Protein AF-A0A5J9SFD2-F1 (afdb_monomer_lite)

Secondary structure (DSSP, 8-state):
----------PPP--EEE---S-GGGHHHHHHHHHHTSSEEEEE-HHHHTTS-S--SSEEEE-PPPP-TTS-TT--SS-S-GGGHHHHHHHHT--

pLDDT: mean 79.79, std 11.42, range [41.06, 92.12]

Radius of gyration: 19.0 Å; chains: 1; bounding box: 60×23×55 Å

Organism: NCBI:txid38414

Sequence (95 aa):
MDAAGIGFPSSRPLRIVIFPWLAFGHMHPYLELAERLASRGLRSTPHNIARLPAALRVDMVALPLPCVDGLPDSAESNSVPSEKMHLLFKASTSY

Foldseek 3Di:
DDDPDPDDPDDDPDEDEDEWAQALVGVVVVLVVQQVPVHYAYEFAPVSVVPDDPPGPHHYDHDLFDDDPPDDSPPRHPPDPPVCVVVSVVRSPPD

Structure (mmCIF, N/CA/C/O backbone):
data_AF-A0A5J9SFD2-F1
#
_entry.id   AF-A0A5J9SFD2-F1
#
loop_
_atom_site.group_PDB
_atom_site.id
_atom_site.type_symbol
_atom_site.label_atom_id
_atom_site.label_alt_id
_atom_site.label_comp_id
_atom_site.label_asym_id
_atom_site.label_entity_id
_atom_site.label_seq_id
_atom_site.pdbx_PDB_ins_code
_atom_site.Cartn_x
_atom_site.Cartn_y
_atom_site.Cartn_z
_atom_site.occupancy
_atom_site.B_iso_or_equiv
_atom_site.auth_seq_id
_atom_site.auth_comp_id
_atom_site.auth_asym_id
_atom_site.auth_atom_id
_atom_site.pdbx_PDB_model_num
ATOM 1 N N . MET A 1 1 ? -46.353 9.975 33.596 1.00 45.97 1 MET A N 1
ATOM 2 C CA . MET A 1 1 ? -45.264 9.097 33.127 1.00 45.97 1 MET A CA 1
ATOM 3 C C . MET A 1 1 ? -45.358 9.104 31.622 1.00 45.97 1 MET A C 1
ATOM 5 O O . MET A 1 1 ? -46.452 8.827 31.175 1.00 45.97 1 MET A O 1
ATOM 9 N N . ASP A 1 2 ? -44.314 9.574 30.932 1.00 41.06 2 ASP A N 1
ATOM 10 C CA . ASP A 1 2 ? -43.953 9.297 29.526 1.00 41.06 2 ASP A CA 1
ATOM 11 C C . ASP A 1 2 ? -42.840 10.285 29.144 1.00 41.06 2 ASP A C 1
ATOM 13 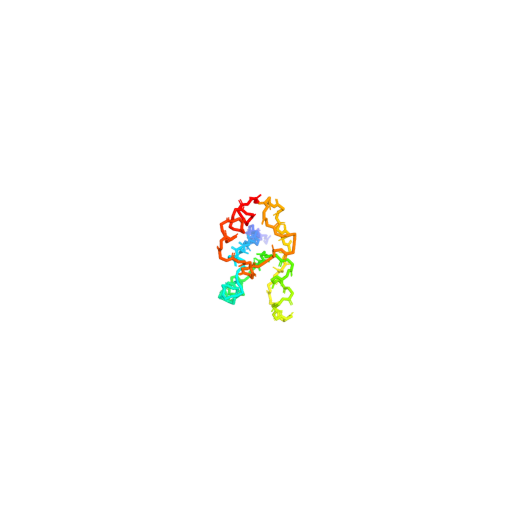O O . ASP A 1 2 ? -43.079 11.410 28.709 1.00 41.06 2 ASP A O 1
ATOM 17 N N . ALA A 1 3 ? -41.592 9.898 29.419 1.00 43.44 3 ALA A N 1
ATOM 18 C CA . ALA A 1 3 ? -40.419 10.647 28.990 1.00 43.44 3 ALA A CA 1
ATOM 19 C C . ALA A 1 3 ? -40.077 10.206 27.562 1.00 43.44 3 ALA A C 1
ATOM 21 O O . ALA A 1 3 ? -39.548 9.116 27.350 1.00 43.44 3 ALA A O 1
ATOM 22 N N . ALA A 1 4 ? -40.418 11.045 26.584 1.00 49.84 4 ALA A N 1
ATOM 23 C CA . ALA A 1 4 ? -40.040 10.854 25.192 1.00 49.84 4 ALA A CA 1
ATOM 24 C C . ALA A 1 4 ? -38.507 10.861 25.071 1.00 49.84 4 ALA A C 1
ATOM 26 O O . ALA A 1 4 ? -37.856 11.898 25.206 1.00 49.84 4 ALA A O 1
ATOM 27 N N . GLY A 1 5 ? -37.928 9.681 24.853 1.00 50.81 5 GLY A N 1
ATOM 28 C CA . GLY A 1 5 ? -36.510 9.513 24.574 1.00 50.81 5 GLY A CA 1
ATOM 29 C C . GLY A 1 5 ? -36.160 10.163 23.240 1.00 50.81 5 GLY A C 1
ATOM 30 O O . GLY A 1 5 ? -36.523 9.659 22.179 1.00 50.81 5 GLY A O 1
ATOM 31 N N . ILE A 1 6 ? -35.442 11.282 23.295 1.00 55.00 6 ILE A N 1
ATOM 32 C CA . ILE A 1 6 ? -34.820 11.898 22.125 1.00 55.00 6 ILE A CA 1
ATOM 33 C C . ILE A 1 6 ? -33.662 10.981 21.718 1.00 55.00 6 ILE A C 1
ATOM 35 O O . ILE A 1 6 ? -32.557 11.069 22.249 1.00 55.00 6 ILE A O 1
ATOM 39 N N . GLY A 1 7 ? -33.936 10.034 20.822 1.00 52.56 7 GLY A N 1
ATOM 40 C CA . GLY A 1 7 ? -32.903 9.216 20.202 1.00 52.56 7 GLY A CA 1
ATOM 41 C C . GLY A 1 7 ? -32.039 10.101 19.313 1.00 52.56 7 GLY A C 1
ATOM 42 O O . GLY A 1 7 ? -32.478 10.519 18.243 1.00 52.56 7 GLY A O 1
ATOM 43 N N . PHE A 1 8 ? -30.817 10.409 19.748 1.00 58.66 8 PHE A N 1
ATOM 44 C CA . PHE A 1 8 ? -29.829 11.018 18.863 1.00 58.66 8 PHE A CA 1
ATOM 45 C C . PHE A 1 8 ? -29.609 10.085 17.666 1.00 58.66 8 PHE A C 1
ATOM 47 O O . PHE A 1 8 ? -29.497 8.870 17.867 1.00 58.66 8 PHE A O 1
ATOM 54 N N . PRO A 1 9 ? -29.549 10.604 16.425 1.00 63.00 9 PRO A N 1
ATOM 55 C CA . PRO A 1 9 ? -29.218 9.768 15.286 1.00 63.00 9 PRO A CA 1
ATOM 56 C C . PRO A 1 9 ? -27.874 9.098 15.567 1.00 63.00 9 PRO A C 1
ATOM 58 O O . PRO A 1 9 ? -26.892 9.770 15.888 1.00 63.00 9 PRO A O 1
ATOM 61 N N . SER A 1 10 ? -27.849 7.767 15.478 1.00 68.00 10 SER A N 1
ATOM 62 C CA . SER A 1 10 ? -26.616 6.986 15.496 1.00 68.00 10 SER A CA 1
ATOM 63 C C . SER A 1 10 ? -25.628 7.642 14.530 1.00 68.00 10 SER A C 1
ATOM 65 O O . SER A 1 10 ? -25.891 7.750 13.329 1.00 68.00 10 SER A O 1
ATOM 67 N N . SER A 1 11 ? -24.525 8.158 15.079 1.00 71.88 11 SER A N 1
ATOM 68 C CA . SER A 1 11 ? -23.439 8.722 14.285 1.00 71.88 11 SER A CA 1
ATOM 69 C C . SER A 1 11 ? -22.986 7.654 13.294 1.00 71.88 11 SER A C 1
ATOM 71 O O . SER A 1 11 ? -22.594 6.558 13.703 1.00 71.88 11 SER A O 1
ATOM 73 N N . ARG A 1 12 ? -23.097 7.935 11.988 1.00 72.75 12 ARG A N 1
ATOM 74 C CA . ARG A 1 12 ? -22.633 6.992 10.965 1.00 72.75 12 ARG A CA 1
ATOM 75 C C . ARG A 1 12 ? -21.134 6.763 11.183 1.00 72.75 12 ARG A C 1
ATOM 77 O O . ARG A 1 12 ? -20.403 7.748 11.302 1.00 72.75 12 ARG A O 1
ATOM 84 N N . PRO A 1 13 ? -20.659 5.508 11.215 1.00 72.69 13 PRO A N 1
ATOM 85 C CA . PRO A 1 13 ? -19.241 5.233 11.384 1.00 72.69 13 PRO A CA 1
ATOM 86 C C . PRO A 1 13 ? -18.458 5.890 10.243 1.00 72.69 13 PRO A C 1
ATOM 88 O O . PRO A 1 13 ? -18.722 5.648 9.062 1.00 72.69 13 PRO A O 1
ATOM 91 N N . LEU A 1 14 ? -17.518 6.762 10.603 1.00 77.44 14 LEU A N 1
ATOM 92 C CA . LEU A 1 14 ? -16.669 7.470 9.657 1.00 77.44 14 LEU A CA 1
ATOM 93 C C . LEU A 1 14 ? -15.658 6.467 9.087 1.00 77.44 14 LEU A C 1
ATOM 95 O O . LEU A 1 14 ? -14.705 6.103 9.762 1.00 77.44 14 LEU A O 1
ATOM 99 N N . ARG A 1 15 ? -15.853 6.020 7.842 1.00 81.38 15 ARG A N 1
ATOM 100 C CA . ARG A 1 15 ? -14.908 5.135 7.147 1.00 81.38 15 ARG A CA 1
ATOM 101 C C . ARG A 1 15 ? -13.926 5.962 6.336 1.00 81.38 15 ARG A C 1
ATOM 103 O O . ARG A 1 15 ? -14.340 6.771 5.510 1.00 81.38 15 ARG A O 1
ATOM 110 N N . ILE A 1 16 ? -12.634 5.726 6.517 1.00 80.62 16 ILE A N 1
ATOM 111 C CA . ILE A 1 16 ? -11.615 6.369 5.690 1.00 80.62 16 ILE A CA 1
ATOM 112 C C . ILE A 1 16 ? -10.626 5.321 5.220 1.00 80.62 16 ILE A C 1
ATOM 114 O O . ILE A 1 16 ? -10.378 4.310 5.873 1.00 80.62 16 ILE A O 1
ATOM 118 N N . VAL A 1 17 ? -10.103 5.575 4.036 1.00 84.94 17 VAL A N 1
ATOM 119 C CA . VAL A 1 17 ? -9.206 4.686 3.328 1.00 84.94 17 VAL A CA 1
ATOM 120 C C . VAL A 1 17 ? -7.910 5.433 3.098 1.00 84.94 17 VAL A C 1
ATOM 122 O O . VAL A 1 17 ? -7.921 6.608 2.733 1.00 84.94 17 VAL A O 1
ATOM 125 N N . ILE A 1 18 ? -6.803 4.748 3.341 1.00 86.31 18 ILE A N 1
ATOM 126 C CA . ILE A 1 18 ? -5.463 5.279 3.140 1.00 86.31 18 ILE A CA 1
ATOM 127 C C . ILE A 1 18 ? -4.833 4.543 1.956 1.00 86.31 18 ILE A C 1
ATOM 129 O O . ILE A 1 18 ? -4.883 3.314 1.894 1.00 86.31 18 ILE A O 1
ATOM 133 N N . PHE A 1 19 ? -4.252 5.299 1.025 1.00 86.06 19 PHE A N 1
ATOM 134 C CA . PHE A 1 19 ? -3.553 4.782 -0.150 1.00 86.06 19 PHE A CA 1
ATOM 135 C C . PHE A 1 19 ? -2.114 5.324 -0.155 1.00 86.06 19 PHE A C 1
ATOM 137 O O . PHE A 1 19 ? -1.889 6.458 -0.583 1.00 86.06 19 PHE A O 1
ATOM 144 N N . PRO A 1 20 ? -1.148 4.586 0.421 1.00 83.25 20 PRO A N 1
ATOM 145 C CA . PRO A 1 20 ? 0.248 4.993 0.435 1.00 83.25 20 PRO A CA 1
ATOM 146 C C . PRO A 1 20 ? 0.902 4.770 -0.933 1.00 83.25 20 PRO A C 1
ATOM 148 O O . PRO A 1 20 ? 0.458 3.952 -1.738 1.00 83.25 20 PRO A O 1
ATOM 151 N N . TRP A 1 21 ? 2.018 5.461 -1.163 1.00 83.19 21 TRP A N 1
ATOM 152 C CA . TRP A 1 21 ? 2.894 5.167 -2.295 1.00 83.19 21 TRP A CA 1
ATOM 153 C C . TRP A 1 21 ? 3.380 3.707 -2.251 1.00 83.19 21 TRP A C 1
ATOM 155 O O . TRP A 1 21 ? 3.629 3.166 -1.173 1.00 83.19 21 TRP A O 1
ATOM 165 N N . LEU A 1 22 ? 3.556 3.082 -3.422 1.00 79.56 22 LEU A N 1
ATOM 166 C CA . LEU A 1 22 ? 3.823 1.643 -3.614 1.00 79.56 22 LEU A CA 1
ATOM 167 C C . LEU A 1 22 ? 5.249 1.199 -3.229 1.00 79.56 22 LEU A C 1
ATOM 169 O O . LEU A 1 22 ? 5.835 0.309 -3.846 1.00 79.56 22 LEU A O 1
ATOM 173 N N . ALA A 1 23 ? 5.826 1.821 -2.210 1.00 78.50 23 ALA A N 1
ATOM 174 C CA . ALA A 1 23 ? 7.148 1.533 -1.689 1.00 78.50 23 ALA A CA 1
ATOM 175 C C . ALA A 1 23 ? 7.042 1.061 -0.239 1.00 78.50 23 ALA A C 1
ATOM 177 O O . ALA A 1 23 ? 6.453 1.731 0.609 1.00 78.50 23 ALA A O 1
ATOM 178 N N . PHE A 1 24 ? 7.677 -0.073 0.064 1.00 70.00 24 PHE A N 1
ATOM 179 C CA . PHE A 1 24 ? 7.586 -0.711 1.381 1.00 70.00 24 PHE A CA 1
ATOM 180 C C . PHE A 1 24 ? 8.006 0.212 2.535 1.00 70.00 24 PHE A C 1
ATOM 182 O O . PHE A 1 24 ? 7.358 0.222 3.580 1.00 70.00 24 PHE A O 1
ATOM 189 N N . GLY A 1 25 ? 9.025 1.054 2.321 1.00 74.50 25 GLY A N 1
ATOM 190 C CA . GLY A 1 25 ? 9.479 2.037 3.314 1.00 74.50 25 GLY A CA 1
ATOM 191 C C . GLY A 1 25 ? 8.408 3.056 3.719 1.00 74.50 25 GLY A C 1
ATOM 192 O O . GLY A 1 25 ? 8.430 3.552 4.841 1.00 74.50 25 GLY A O 1
ATOM 193 N N . HIS A 1 26 ? 7.426 3.316 2.854 1.00 72.62 26 HIS A N 1
ATOM 194 C CA . HIS A 1 26 ? 6.296 4.183 3.162 1.00 72.62 26 HIS A CA 1
ATOM 195 C C . HIS A 1 26 ? 5.096 3.419 3.722 1.00 72.62 26 HIS A C 1
ATOM 197 O O . HIS A 1 26 ? 4.135 4.063 4.085 1.00 72.62 26 HIS A O 1
ATOM 203 N N . MET A 1 27 ? 5.082 2.090 3.843 1.00 73.38 27 MET A N 1
ATOM 204 C CA . MET A 1 27 ? 3.879 1.404 4.344 1.00 73.38 27 MET A CA 1
ATOM 205 C C . MET A 1 27 ? 3.774 1.397 5.870 1.00 73.38 27 MET A C 1
ATOM 207 O O . MET A 1 27 ? 2.678 1.543 6.405 1.00 73.38 27 MET A O 1
ATOM 211 N N . HIS A 1 28 ? 4.899 1.287 6.578 1.00 78.88 28 HIS A N 1
ATOM 212 C CA . HIS A 1 28 ? 4.909 1.211 8.043 1.00 78.88 28 HIS A CA 1
ATOM 213 C C . HIS A 1 28 ? 4.286 2.447 8.727 1.00 78.88 28 HIS A C 1
ATOM 215 O O . HIS A 1 28 ? 3.405 2.272 9.568 1.00 78.88 28 HIS A O 1
ATOM 221 N N . PRO A 1 29 ? 4.623 3.692 8.326 1.00 81.88 29 PRO A N 1
ATOM 222 C CA . PRO A 1 29 ? 4.014 4.882 8.927 1.00 81.88 29 PRO A CA 1
ATOM 223 C C . PRO A 1 29 ? 2.504 4.986 8.667 1.00 81.88 29 PRO A C 1
ATOM 225 O O . PRO A 1 29 ? 1.751 5.482 9.502 1.00 81.88 29 PRO A O 1
ATOM 228 N N . TYR A 1 30 ? 2.038 4.513 7.508 1.00 83.94 30 TYR A N 1
ATOM 229 C CA . TYR A 1 30 ? 0.620 4.576 7.151 1.00 83.94 30 TYR A CA 1
ATOM 230 C C . TYR A 1 30 ? -0.190 3.466 7.819 1.00 83.94 30 TYR A C 1
ATOM 232 O O . TYR A 1 30 ? -1.379 3.662 8.059 1.00 83.94 30 TYR A O 1
ATOM 240 N N . LEU A 1 31 ? 0.439 2.339 8.163 1.00 80.56 31 LEU A N 1
ATOM 241 C CA . LEU A 1 31 ? -0.153 1.331 9.039 1.00 80.56 31 LEU A CA 1
ATOM 242 C C . LEU A 1 31 ? -0.371 1.879 10.445 1.00 80.56 31 LEU A C 1
ATOM 244 O O . LEU A 1 31 ? -1.491 1.819 10.942 1.00 80.56 31 LEU A O 1
ATOM 248 N N . GLU A 1 32 ? 0.652 2.494 11.041 1.00 84.38 32 GLU A N 1
ATOM 249 C CA . GLU A 1 32 ? 0.533 3.131 12.358 1.00 84.38 32 GLU A CA 1
ATOM 250 C C . GLU A 1 32 ? -0.552 4.223 12.353 1.00 84.38 32 GLU A C 1
ATOM 252 O O . GLU A 1 32 ? -1.370 4.320 13.271 1.00 84.38 32 GLU A O 1
ATOM 257 N N . LEU A 1 33 ? -0.613 5.019 11.281 1.00 83.75 33 LEU A N 1
ATOM 258 C CA . LEU A 1 33 ? -1.670 6.006 11.081 1.00 83.75 33 LEU A CA 1
ATOM 259 C C . LEU A 1 33 ? -3.058 5.355 10.958 1.00 83.75 33 LEU A C 1
ATOM 261 O O . LEU A 1 33 ? -4.011 5.838 11.570 1.00 83.75 33 LEU A O 1
ATOM 265 N N . ALA A 1 34 ? -3.191 4.279 10.178 1.00 83.69 34 ALA A N 1
ATOM 266 C CA . ALA A 1 34 ? -4.454 3.571 9.984 1.00 83.69 34 ALA A CA 1
ATOM 267 C C . ALA A 1 34 ? -4.977 2.968 11.296 1.00 83.69 34 ALA A C 1
ATOM 269 O O . ALA A 1 34 ? -6.158 3.128 11.607 1.00 83.69 34 ALA A O 1
ATOM 270 N N . GLU A 1 35 ? 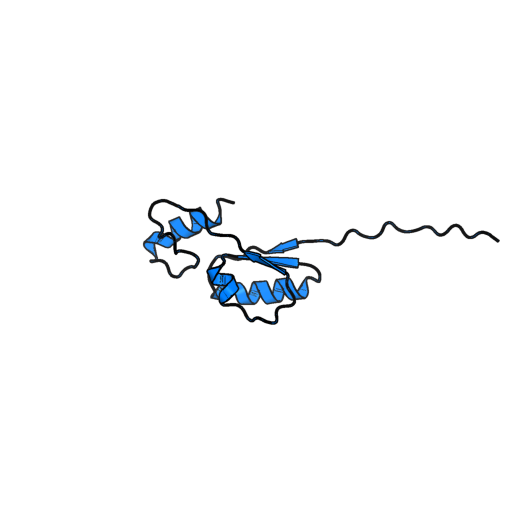-4.098 2.353 12.092 1.00 82.00 35 GLU A N 1
ATOM 271 C CA . GLU A 1 35 ? -4.430 1.772 13.398 1.00 82.00 35 GLU A CA 1
ATOM 272 C C . GLU A 1 35 ? -4.936 2.822 14.390 1.00 82.00 35 GLU A C 1
ATOM 274 O O . GLU A 1 35 ? -5.920 2.597 15.098 1.00 82.00 35 GLU A O 1
ATOM 279 N N . ARG A 1 36 ? -4.309 4.003 14.416 1.00 82.69 36 ARG A N 1
ATOM 280 C CA . ARG A 1 36 ? -4.703 5.097 15.318 1.00 82.69 36 ARG A CA 1
ATOM 281 C C . ARG A 1 36 ? -6.062 5.699 14.988 1.00 82.69 36 ARG A C 1
ATOM 283 O O . ARG A 1 36 ? -6.680 6.325 15.844 1.00 82.69 36 ARG A O 1
ATOM 290 N N . LEU A 1 37 ? -6.540 5.532 13.761 1.00 74.50 37 LEU A N 1
ATOM 291 C CA . LEU A 1 37 ? -7.722 6.229 13.271 1.00 74.50 37 LEU A CA 1
ATOM 292 C C . LEU A 1 37 ? -9.054 5.478 13.472 1.00 74.50 37 LEU A C 1
ATOM 294 O O . LEU A 1 37 ? -10.060 5.843 12.863 1.00 74.50 37 LEU A O 1
ATOM 298 N N . ALA A 1 38 ? -9.096 4.491 14.369 1.00 63.44 38 ALA A N 1
ATOM 299 C CA . ALA A 1 38 ? -10.292 3.868 14.958 1.00 63.44 38 ALA A CA 1
ATOM 300 C C . ALA A 1 38 ? -11.312 3.182 14.013 1.00 63.44 38 ALA A C 1
ATOM 302 O O . ALA A 1 38 ? -12.208 2.509 14.513 1.00 63.44 38 ALA A O 1
ATOM 303 N N . SER A 1 39 ? -11.235 3.333 12.683 1.00 59.97 39 SER A N 1
ATOM 304 C CA . SER A 1 39 ? -12.187 2.728 11.720 1.00 59.97 39 SER A CA 1
ATOM 305 C C . SER A 1 39 ? -11.758 2.889 10.248 1.00 59.97 39 SER A C 1
ATOM 307 O O . SER A 1 39 ? -12.457 3.499 9.431 1.00 59.97 39 SER A O 1
ATOM 309 N N . ARG A 1 40 ? -10.565 2.400 9.880 1.00 67.62 40 ARG A N 1
ATOM 310 C CA . ARG A 1 40 ? -9.996 2.648 8.543 1.00 67.62 40 ARG A CA 1
ATOM 311 C C . ARG A 1 40 ? -9.313 1.432 7.943 1.00 67.62 40 ARG A C 1
ATOM 313 O O . ARG A 1 40 ? -8.744 0.621 8.662 1.00 67.62 40 ARG A O 1
ATOM 320 N 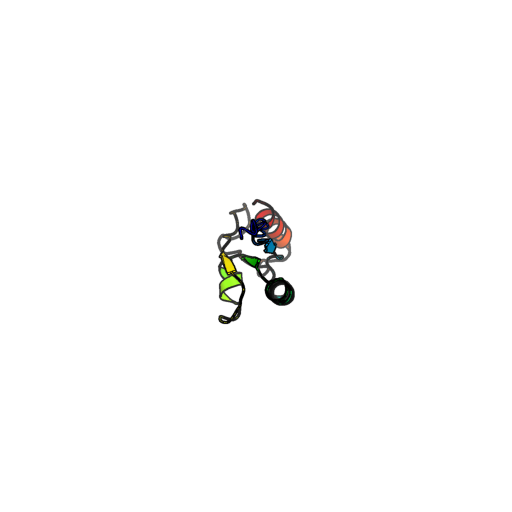N . GLY A 1 41 ? -9.372 1.352 6.616 1.00 78.94 41 GLY A N 1
ATOM 321 C CA . GLY A 1 41 ? -8.685 0.338 5.827 1.00 78.94 41 GLY A CA 1
ATOM 322 C C . GLY A 1 41 ? -7.499 0.905 5.048 1.00 78.94 41 GLY A C 1
ATOM 323 O O . GLY A 1 41 ? -7.471 2.093 4.714 1.00 78.94 41 GLY A O 1
ATOM 324 N N . LEU A 1 42 ? -6.532 0.048 4.734 1.00 85.00 42 LEU A N 1
ATOM 325 C CA . LEU A 1 42 ? -5.392 0.340 3.871 1.00 85.00 42 LEU A CA 1
ATOM 326 C C . LEU A 1 42 ? -5.609 -0.303 2.500 1.00 85.00 42 LEU A C 1
ATOM 328 O O . LEU A 1 42 ? -5.956 -1.482 2.397 1.00 85.00 42 LEU A O 1
ATOM 332 N N . ARG A 1 43 ? -5.373 0.467 1.439 1.00 87.19 43 ARG A N 1
ATOM 333 C CA . ARG A 1 43 ? -5.368 -0.028 0.061 1.00 87.19 43 ARG A CA 1
ATOM 334 C C . ARG A 1 43 ? -3.952 -0.030 -0.491 1.00 87.19 43 ARG A C 1
ATOM 336 O O . ARG A 1 43 ? -3.278 0.988 -0.419 1.00 87.19 43 ARG A O 1
ATOM 343 N N . SER A 1 44 ? -3.510 -1.155 -1.040 1.00 87.94 44 SER A N 1
ATOM 344 C CA . SER A 1 44 ? -2.203 -1.288 -1.698 1.00 87.94 44 SER A CA 1
ATOM 345 C C . SER A 1 44 ? -2.228 -2.454 -2.689 1.00 87.94 44 SER A C 1
ATOM 347 O O . SER A 1 44 ? -3.223 -3.176 -2.773 1.00 87.94 44 SER A O 1
ATOM 349 N N . THR A 1 45 ? -1.151 -2.647 -3.442 1.00 88.44 45 THR A N 1
ATOM 350 C CA . THR A 1 45 ? -1.012 -3.784 -4.362 1.00 88.44 45 THR A CA 1
ATOM 351 C C . THR A 1 45 ? -0.969 -5.122 -3.610 1.00 88.44 45 THR A C 1
ATOM 353 O O . THR A 1 45 ? -0.494 -5.164 -2.467 1.00 88.44 45 THR A O 1
ATOM 356 N N . PRO A 1 46 ? -1.445 -6.225 -4.224 1.00 87.38 46 PRO A N 1
ATOM 357 C CA . PRO A 1 46 ? -1.363 -7.567 -3.641 1.00 87.38 46 PRO A CA 1
ATOM 358 C C . PRO A 1 46 ? 0.032 -7.914 -3.101 1.00 87.38 46 PRO A C 1
ATOM 360 O O . PRO A 1 46 ? 0.161 -8.365 -1.961 1.00 87.38 46 PRO A O 1
ATOM 363 N N . HIS A 1 47 ? 1.083 -7.626 -3.872 1.00 87.50 47 HIS A N 1
ATOM 364 C CA . HIS A 1 47 ? 2.471 -7.872 -3.489 1.00 87.50 47 HIS A CA 1
ATOM 365 C C . HIS A 1 47 ? 2.884 -7.102 -2.230 1.00 87.50 47 HIS A C 1
ATOM 367 O O . HIS A 1 47 ? 3.585 -7.631 -1.368 1.00 87.50 47 HIS A O 1
ATOM 373 N N . ASN A 1 48 ? 2.451 -5.850 -2.103 1.00 86.12 48 ASN A N 1
ATOM 374 C CA . ASN A 1 48 ? 2.760 -5.031 -0.941 1.00 86.12 48 ASN A CA 1
ATOM 375 C C . ASN A 1 48 ? 2.021 -5.522 0.308 1.00 86.12 48 ASN A C 1
ATOM 377 O O . ASN A 1 48 ? 2.640 -5.618 1.364 1.00 86.12 48 ASN A O 1
ATOM 381 N N . ILE A 1 49 ? 0.743 -5.890 0.178 1.00 86.94 49 ILE A N 1
ATOM 382 C CA . ILE A 1 49 ? -0.066 -6.450 1.273 1.00 86.94 49 ILE A CA 1
ATOM 383 C C . ILE A 1 49 ? 0.543 -7.751 1.801 1.00 86.94 49 ILE A C 1
ATOM 385 O O . ILE A 1 49 ? 0.675 -7.914 3.011 1.00 86.94 49 ILE A O 1
ATOM 389 N N . ALA A 1 50 ? 0.982 -8.643 0.909 1.00 87.38 50 ALA A N 1
ATOM 390 C CA . ALA A 1 50 ? 1.575 -9.929 1.280 1.00 87.38 50 ALA A CA 1
ATOM 391 C C . ALA A 1 50 ? 2.863 -9.805 2.118 1.00 87.38 50 ALA A C 1
ATOM 393 O O . ALA A 1 50 ? 3.269 -10.763 2.773 1.00 87.38 50 ALA A O 1
ATOM 394 N N . ARG A 1 51 ? 3.518 -8.638 2.104 1.00 85.25 51 ARG A N 1
ATOM 395 C CA . ARG A 1 51 ? 4.750 -8.367 2.860 1.00 85.25 51 ARG A CA 1
ATOM 396 C C . ARG A 1 51 ? 4.501 -7.724 4.226 1.00 85.25 51 ARG A C 1
ATOM 398 O O . ARG A 1 51 ? 5.464 -7.458 4.946 1.00 85.25 51 ARG A O 1
ATOM 405 N N . LEU A 1 52 ? 3.250 -7.424 4.571 1.00 82.44 52 LEU A N 1
ATOM 406 C CA . LEU A 1 52 ? 2.891 -6.799 5.841 1.00 82.44 52 LEU A CA 1
ATOM 407 C C . LEU A 1 52 ? 2.689 -7.854 6.946 1.00 82.44 52 LEU A C 1
ATOM 409 O O . LEU A 1 52 ? 2.426 -9.020 6.647 1.00 82.44 52 LEU A O 1
ATOM 413 N N . PRO A 1 53 ? 2.819 -7.477 8.232 1.00 81.94 53 PRO A N 1
ATOM 414 C CA . PRO A 1 53 ? 2.547 -8.390 9.339 1.00 81.94 53 PRO A CA 1
ATOM 415 C C . PRO A 1 53 ? 1.102 -8.907 9.302 1.00 81.94 53 PRO A C 1
ATOM 417 O O . PRO A 1 53 ? 0.181 -8.158 8.995 1.00 81.94 53 PRO A O 1
ATOM 420 N N . ALA A 1 54 ? 0.879 -10.168 9.678 1.00 70.88 54 ALA A N 1
ATOM 421 C CA . ALA A 1 54 ? -0.456 -10.777 9.642 1.00 70.88 54 ALA A CA 1
ATOM 422 C C . ALA A 1 54 ? -1.427 -10.242 10.718 1.00 70.88 54 ALA A C 1
ATOM 424 O O . ALA A 1 54 ? -2.639 -10.384 10.584 1.00 70.88 54 ALA A O 1
ATOM 425 N N . ALA A 1 55 ? -0.914 -9.640 11.796 1.00 74.25 55 ALA A N 1
ATOM 426 C CA . ALA A 1 55 ? -1.695 -9.238 12.969 1.00 74.25 55 ALA A CA 1
ATOM 427 C C . ALA A 1 55 ? -2.048 -7.738 12.971 1.00 74.25 55 ALA A C 1
ATOM 429 O O . ALA A 1 55 ? -1.803 -7.041 13.954 1.00 74.25 55 ALA A O 1
ATOM 430 N N . LEU A 1 56 ? -2.599 -7.231 11.866 1.00 78.06 56 LEU A N 1
ATOM 431 C CA . LEU A 1 56 ? -2.983 -5.822 11.737 1.00 78.06 56 LEU A CA 1
ATOM 432 C C . LEU A 1 56 ? -4.455 -5.622 12.090 1.00 78.06 56 LEU A C 1
ATOM 434 O O . LEU A 1 56 ? -5.320 -6.395 11.684 1.00 78.06 56 LEU A O 1
ATOM 438 N N . ARG A 1 57 ? -4.759 -4.550 12.825 1.00 80.38 57 ARG A N 1
ATOM 439 C CA . ARG A 1 57 ? -6.137 -4.187 13.220 1.00 80.38 57 ARG A CA 1
ATOM 440 C C . ARG A 1 57 ? -6.807 -3.280 12.178 1.00 80.38 57 ARG A C 1
ATOM 442 O O . ARG A 1 57 ? -7.609 -2.419 12.528 1.00 80.38 57 ARG A O 1
ATOM 449 N N . VAL A 1 58 ? -6.422 -3.440 10.914 1.00 83.06 58 VAL A N 1
ATOM 450 C CA . VAL A 1 58 ? -6.748 -2.556 9.788 1.00 83.06 58 VAL A CA 1
ATOM 451 C C . VAL A 1 58 ? -7.292 -3.405 8.646 1.00 83.06 58 VAL A C 1
ATOM 453 O O . VAL A 1 58 ? -6.684 -4.411 8.282 1.00 83.06 58 VAL A O 1
ATOM 456 N N . ASP A 1 59 ? -8.401 -2.978 8.044 1.00 86.38 59 ASP A N 1
ATOM 457 C CA . ASP A 1 59 ? -8.965 -3.660 6.877 1.00 86.38 59 ASP A CA 1
ATOM 458 C C . ASP A 1 59 ? -8.038 -3.491 5.670 1.00 86.38 59 ASP A C 1
ATOM 460 O O . ASP A 1 59 ? -7.782 -2.371 5.229 1.00 86.38 59 ASP A O 1
ATOM 464 N N . MET A 1 60 ? -7.553 -4.587 5.094 1.00 85.50 60 MET A N 1
ATOM 465 C CA . MET A 1 60 ? -6.726 -4.529 3.889 1.00 85.50 60 MET A CA 1
ATOM 466 C C . MET A 1 60 ? -7.540 -4.810 2.640 1.00 85.50 60 MET A C 1
ATOM 468 O O . MET A 1 60 ? -8.286 -5.784 2.570 1.00 85.50 60 MET A O 1
ATOM 472 N N . VAL A 1 61 ? -7.365 -3.963 1.631 1.00 87.88 61 VAL A N 1
ATOM 473 C CA . VAL A 1 61 ? -8.006 -4.126 0.328 1.00 87.88 61 VAL A CA 1
ATOM 474 C C . VAL A 1 61 ? -6.932 -4.113 -0.750 1.00 87.88 61 VAL A C 1
ATOM 476 O O . VAL A 1 61 ? -6.235 -3.115 -0.938 1.00 87.88 61 VAL A O 1
ATOM 479 N N . ALA A 1 62 ? -6.816 -5.231 -1.462 1.00 89.31 62 ALA A N 1
ATOM 480 C CA . ALA A 1 62 ? -5.915 -5.355 -2.595 1.00 89.31 62 ALA A CA 1
ATOM 481 C C . ALA A 1 62 ? -6.402 -4.510 -3.779 1.00 89.31 62 ALA A C 1
ATOM 483 O O . ALA A 1 62 ? -7.569 -4.574 -4.166 1.00 89.31 62 ALA A O 1
ATOM 484 N N . LEU A 1 63 ? -5.487 -3.732 -4.351 1.00 88.88 63 LEU A N 1
ATOM 485 C CA . LEU A 1 63 ? -5.670 -2.940 -5.563 1.00 88.88 63 LEU A CA 1
ATOM 486 C C . LEU A 1 63 ? -4.617 -3.362 -6.601 1.00 88.88 63 LEU A C 1
ATOM 488 O O . LEU A 1 63 ? -3.473 -2.907 -6.516 1.00 88.88 63 LEU A O 1
ATOM 492 N N . PRO A 1 64 ? -4.963 -4.258 -7.543 1.00 88.50 64 PRO A N 1
ATOM 493 C CA . PRO A 1 64 ? -4.047 -4.706 -8.591 1.00 88.50 64 PRO A CA 1
ATOM 494 C C . PRO A 1 64 ? -3.648 -3.552 -9.507 1.00 88.50 64 PRO A C 1
ATOM 496 O O . PRO A 1 64 ? -4.522 -2.923 -10.100 1.00 88.50 64 PRO A O 1
ATOM 499 N N . LEU A 1 65 ? -2.344 -3.290 -9.629 1.00 88.88 65 LEU A N 1
ATOM 500 C CA . LEU A 1 65 ? -1.840 -2.162 -10.408 1.00 88.88 65 LEU A CA 1
ATOM 501 C C . LEU A 1 65 ? -2.350 -2.224 -11.865 1.00 88.88 65 LEU A C 1
ATOM 503 O O . LEU A 1 65 ? -2.242 -3.281 -12.489 1.00 88.88 65 LEU A O 1
ATOM 507 N N . PRO A 1 66 ? -2.874 -1.121 -12.433 1.00 88.12 66 PRO A N 1
ATOM 508 C CA . PRO A 1 66 ? -3.281 -1.088 -13.831 1.00 88.12 66 PRO A CA 1
ATOM 509 C C . PRO A 1 66 ? -2.092 -1.355 -14.758 1.00 88.12 66 PRO A C 1
ATOM 511 O O . PRO A 1 66 ? -0.988 -0.859 -14.521 1.00 88.12 66 PRO A O 1
ATOM 514 N N . CYS A 1 67 ? -2.327 -2.105 -15.834 1.00 87.94 67 CYS A N 1
ATOM 515 C CA . CYS A 1 67 ? -1.312 -2.348 -16.855 1.00 87.94 67 CYS A CA 1
ATOM 516 C C . CYS A 1 67 ? -0.971 -1.033 -17.580 1.00 87.94 67 CYS A C 1
ATOM 518 O O . CYS A 1 67 ? -1.863 -0.275 -17.971 1.00 87.94 67 CYS A O 1
ATOM 520 N N . VAL A 1 68 ? 0.323 -0.756 -17.748 1.00 88.94 68 VAL A N 1
ATOM 521 C CA . VAL A 1 68 ? 0.841 0.418 -18.460 1.00 88.94 68 VAL A CA 1
ATOM 522 C C . VAL A 1 68 ? 1.969 -0.031 -19.379 1.00 88.94 68 VAL A C 1
ATOM 524 O O . VAL A 1 68 ? 2.900 -0.699 -18.931 1.00 88.94 68 VAL A O 1
ATOM 527 N N . ASP A 1 69 ? 1.923 0.390 -20.644 1.00 91.12 69 ASP A N 1
ATOM 528 C CA . ASP A 1 69 ? 2.957 0.066 -21.630 1.00 91.12 69 ASP A CA 1
ATOM 529 C C . ASP A 1 69 ? 4.370 0.395 -21.117 1.00 91.12 69 ASP A C 1
ATOM 531 O O . ASP A 1 69 ? 4.645 1.492 -20.621 1.00 91.12 69 ASP A O 1
ATOM 535 N N . GLY A 1 70 ? 5.283 -0.571 -21.247 1.00 87.25 70 GLY A N 1
ATOM 536 C CA . GLY A 1 70 ? 6.676 -0.460 -20.798 1.00 87.25 70 GLY A CA 1
ATOM 537 C C . GLY A 1 70 ? 6.922 -0.865 -19.338 1.00 87.25 70 GLY A C 1
ATOM 538 O O . GLY A 1 70 ? 8.087 -1.042 -18.942 1.00 87.25 70 GLY A O 1
ATOM 539 N N . LEU A 1 71 ? 5.861 -1.076 -18.553 1.00 89.44 71 LEU A N 1
ATOM 540 C CA . LEU A 1 71 ? 5.923 -1.614 -17.197 1.00 89.44 71 LEU A CA 1
ATOM 541 C C . LEU A 1 71 ? 5.667 -3.138 -17.217 1.00 89.44 71 LEU A C 1
ATOM 543 O O . LEU A 1 71 ? 4.730 -3.577 -17.874 1.00 89.44 71 LEU A O 1
ATOM 547 N N . PRO A 1 72 ? 6.485 -3.966 -16.539 1.00 86.06 72 PRO A N 1
ATOM 548 C CA . PRO A 1 72 ? 6.204 -5.398 -16.412 1.00 86.06 72 PRO A CA 1
ATOM 549 C C . PRO A 1 72 ? 4.884 -5.658 -15.675 1.00 86.06 72 PRO A C 1
ATOM 551 O O . PRO A 1 72 ? 4.605 -4.973 -14.695 1.00 86.06 72 PRO A O 1
ATOM 554 N N . ASP A 1 73 ? 4.146 -6.705 -16.049 1.00 81.00 73 ASP A N 1
ATOM 555 C CA . ASP A 1 73 ? 2.882 -7.074 -15.381 1.00 81.00 73 ASP A CA 1
ATOM 556 C C . ASP A 1 73 ? 3.060 -7.402 -13.889 1.00 81.00 73 ASP A C 1
ATOM 558 O O . ASP A 1 73 ? 2.152 -7.214 -13.087 1.00 81.00 73 ASP A O 1
ATOM 562 N N . SER A 1 74 ? 4.252 -7.852 -13.490 1.00 81.50 74 SER A N 1
ATOM 563 C CA . SER A 1 74 ? 4.596 -8.138 -12.093 1.00 81.50 74 SER A CA 1
ATOM 564 C C . SER A 1 74 ? 5.031 -6.900 -11.295 1.00 81.50 74 SER A C 1
ATOM 566 O O . SER A 1 74 ? 5.488 -7.028 -10.155 1.00 81.50 74 SER A O 1
ATOM 568 N N . ALA A 1 75 ? 5.007 -5.707 -11.894 1.00 84.00 75 ALA A N 1
ATOM 569 C CA . ALA A 1 75 ? 5.431 -4.481 -11.236 1.00 84.00 75 ALA A CA 1
ATOM 570 C C . ALA A 1 75 ? 4.367 -4.026 -10.239 1.00 84.00 75 ALA A C 1
ATOM 572 O O . ALA A 1 75 ? 3.475 -3.258 -10.558 1.00 84.00 75 ALA A O 1
ATOM 573 N N . GLU A 1 76 ? 4.486 -4.482 -9.001 1.00 81.75 76 GLU A N 1
ATOM 574 C CA . GLU A 1 76 ? 3.551 -4.126 -7.932 1.00 81.75 76 GLU A CA 1
ATOM 575 C C . GLU A 1 76 ? 4.211 -3.316 -6.806 1.00 81.75 76 GLU A C 1
ATOM 577 O O . GLU A 1 76 ? 3.562 -2.968 -5.820 1.00 81.75 76 GLU A O 1
ATOM 582 N N . SER A 1 77 ? 5.503 -3.002 -6.931 1.00 83.56 77 SER A N 1
ATOM 583 C CA . SER A 1 77 ? 6.247 -2.189 -5.967 1.00 83.56 77 SER A CA 1
ATOM 584 C C . SER A 1 77 ? 7.328 -1.346 -6.647 1.00 83.56 77 SER A C 1
ATOM 586 O O . SER A 1 77 ? 7.610 -1.515 -7.834 1.00 83.56 77 SER A O 1
ATOM 588 N N . ASN A 1 78 ? 7.993 -0.479 -5.882 1.00 81.75 78 ASN A N 1
ATOM 589 C CA . ASN A 1 78 ? 9.153 0.302 -6.328 1.00 81.75 78 ASN A CA 1
ATOM 590 C C . ASN A 1 78 ? 10.428 -0.524 -6.615 1.00 81.75 78 ASN A C 1
ATOM 592 O O . ASN A 1 78 ? 11.510 0.044 -6.715 1.00 81.75 78 ASN A O 1
ATOM 596 N N . SER A 1 79 ? 10.315 -1.845 -6.762 1.00 84.62 79 SER A N 1
ATOM 597 C CA . SER A 1 79 ? 11.384 -2.750 -7.201 1.00 84.62 79 SER A CA 1
ATOM 598 C C . SER A 1 7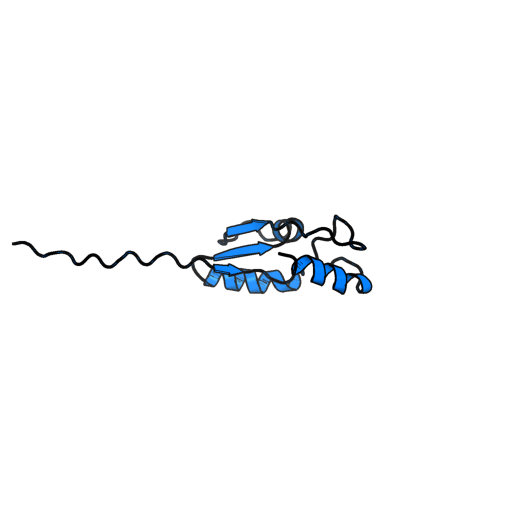9 ? 11.662 -2.696 -8.711 1.00 84.62 79 SER A C 1
ATOM 600 O O . SER A 1 79 ? 12.384 -3.544 -9.232 1.00 84.62 79 SER A O 1
ATOM 602 N N . VAL A 1 80 ? 11.057 -1.749 -9.433 1.00 86.38 80 VAL A N 1
ATOM 603 C CA . VAL A 1 80 ? 11.325 -1.510 -10.855 1.00 86.38 80 VAL A CA 1
ATOM 604 C C . VAL A 1 80 ? 12.586 -0.657 -11.037 1.00 86.38 80 VAL A C 1
ATOM 606 O O . VAL A 1 80 ? 12.925 0.123 -10.146 1.00 86.38 80 VAL A O 1
ATOM 609 N N . PRO A 1 81 ? 13.272 -0.755 -12.188 1.00 89.44 81 PRO A N 1
ATOM 610 C CA . PRO A 1 81 ? 14.373 0.145 -12.516 1.00 89.44 81 PRO A CA 1
ATOM 611 C C . PRO A 1 81 ? 13.979 1.628 -12.425 1.00 89.44 81 PRO A C 1
ATOM 613 O O . PRO A 1 81 ? 12.839 1.995 -12.731 1.00 89.44 81 PRO A O 1
ATOM 616 N N . SER A 1 82 ? 14.921 2.488 -12.027 1.00 88.12 82 SER A N 1
ATOM 617 C CA . SER A 1 82 ? 14.682 3.918 -11.776 1.00 88.12 82 SER A CA 1
ATOM 618 C C . SER A 1 82 ? 14.059 4.645 -12.971 1.00 88.12 82 SER A C 1
ATOM 620 O O . SER A 1 82 ? 13.184 5.490 -12.793 1.00 88.12 82 SER A O 1
ATOM 622 N N . GLU A 1 83 ? 14.444 4.287 -14.194 1.00 90.94 83 GLU A N 1
ATOM 623 C CA . GLU A 1 83 ? 13.899 4.837 -15.437 1.00 90.94 83 GLU A CA 1
ATOM 624 C C . GLU A 1 83 ? 12.413 4.503 -15.651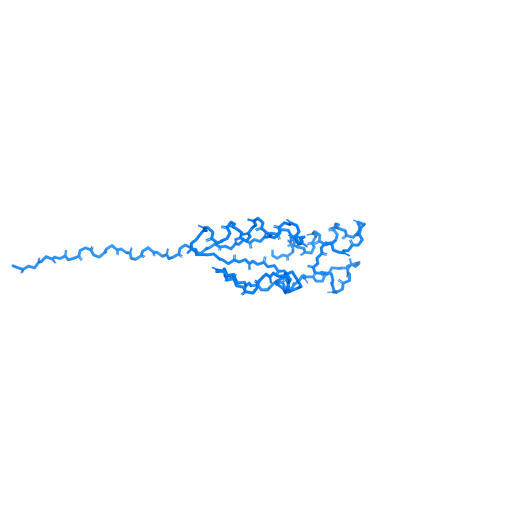 1.00 90.94 83 GLU A C 1
ATOM 626 O O . GLU A 1 83 ? 11.706 5.224 -16.354 1.00 90.94 83 GLU A O 1
ATOM 631 N N . LYS A 1 84 ? 11.909 3.447 -15.002 1.00 89.81 84 LYS A N 1
ATOM 632 C CA . LYS A 1 84 ? 10.503 3.024 -15.052 1.00 89.81 84 LYS A CA 1
ATOM 633 C C . LYS A 1 84 ? 9.666 3.560 -13.890 1.00 89.81 84 LYS A C 1
ATOM 635 O O . LYS A 1 84 ? 8.452 3.365 -13.888 1.00 89.81 84 LYS A O 1
ATOM 640 N N . MET A 1 85 ? 10.260 4.280 -12.934 1.00 89.50 85 MET A N 1
ATOM 641 C CA . MET A 1 85 ? 9.531 4.839 -11.785 1.00 89.50 85 MET A CA 1
ATOM 642 C C . MET A 1 85 ? 8.416 5.801 -12.204 1.00 89.50 85 MET A C 1
ATOM 644 O O . MET A 1 85 ? 7.360 5.824 -11.575 1.00 89.50 85 MET A O 1
ATOM 648 N N . HIS A 1 86 ? 8.603 6.548 -13.296 1.00 90.94 86 HIS A N 1
ATOM 649 C CA . HIS A 1 86 ? 7.543 7.390 -13.853 1.00 90.94 86 HIS A CA 1
ATOM 650 C C . HIS A 1 86 ? 6.337 6.566 -14.341 1.00 90.94 86 HIS A C 1
ATOM 652 O O . HIS A 1 86 ? 5.195 6.954 -14.102 1.00 90.94 86 HIS A O 1
ATOM 658 N N . LEU A 1 87 ? 6.572 5.407 -14.968 1.00 92.12 87 LEU A N 1
ATOM 659 C CA . LEU A 1 87 ? 5.506 4.506 -15.422 1.00 92.12 87 LEU A CA 1
ATOM 660 C C . LEU A 1 87 ? 4.774 3.867 -14.238 1.00 92.12 87 LEU A C 1
ATOM 662 O O . LEU A 1 87 ? 3.548 3.798 -14.247 1.00 92.12 87 LEU A O 1
ATOM 666 N N . LEU A 1 88 ? 5.510 3.478 -13.191 1.00 89.25 88 LEU A N 1
ATOM 667 C CA . LEU A 1 88 ? 4.927 2.994 -11.937 1.00 89.25 88 LEU A CA 1
ATOM 668 C C . LEU A 1 88 ? 4.050 4.069 -11.275 1.00 89.25 88 LEU A C 1
ATOM 670 O O . LEU A 1 88 ? 2.951 3.776 -10.808 1.00 89.25 88 LEU A O 1
ATOM 674 N N . PHE A 1 89 ? 4.510 5.325 -11.267 1.00 89.25 89 PHE A N 1
ATOM 675 C CA . PHE A 1 89 ? 3.730 6.448 -10.750 1.00 89.25 89 PHE A CA 1
ATOM 676 C C . PHE A 1 89 ? 2.454 6.658 -11.558 1.00 89.25 89 PHE A C 1
ATOM 678 O O . PHE A 1 89 ? 1.370 6.685 -10.979 1.00 89.25 89 PHE A O 1
ATOM 685 N N . LYS A 1 90 ? 2.567 6.697 -12.890 1.00 89.56 90 LYS A N 1
ATOM 686 C CA . LYS A 1 90 ? 1.423 6.797 -13.801 1.00 89.56 90 LYS A CA 1
ATOM 687 C C . LYS A 1 90 ? 0.392 5.695 -13.537 1.00 89.56 90 LYS A C 1
ATOM 689 O O . LYS A 1 90 ? -0.798 5.983 -13.434 1.00 89.56 90 LYS A O 1
ATOM 694 N N . ALA A 1 91 ? 0.839 4.450 -13.389 1.00 89.00 91 ALA A N 1
ATOM 695 C CA . ALA A 1 91 ? -0.037 3.323 -13.089 1.00 89.00 91 ALA A CA 1
ATOM 696 C C . ALA A 1 91 ? -0.755 3.497 -11.737 1.00 89.00 91 ALA A C 1
ATOM 698 O O . ALA A 1 91 ? -1.961 3.286 -11.641 1.00 89.00 91 ALA A O 1
ATOM 699 N N . SER A 1 92 ? -0.046 3.963 -10.703 1.00 86.00 92 SER A N 1
ATOM 700 C CA . SER A 1 92 ? -0.612 4.147 -9.357 1.00 86.00 92 SER A CA 1
ATOM 701 C C . SER A 1 92 ? -1.704 5.222 -9.267 1.00 86.00 92 SER A C 1
ATOM 703 O O . SER A 1 92 ? -2.549 5.154 -8.379 1.00 86.00 92 SER A O 1
ATOM 705 N N . THR A 1 93 ? -1.691 6.205 -10.171 1.00 86.00 93 THR A N 1
ATOM 706 C CA . THR A 1 93 ? -2.655 7.317 -10.207 1.00 86.00 93 THR A CA 1
ATOM 707 C C . THR A 1 93 ? -3.794 7.091 -11.201 1.00 86.00 93 THR A C 1
ATOM 709 O O . THR A 1 93 ? -4.573 8.006 -11.435 1.00 86.00 93 THR A O 1
ATOM 712 N N . SER A 1 94 ? -3.871 5.916 -11.830 1.00 84.06 94 SER A N 1
ATOM 713 C CA . SER A 1 94 ? -4.861 5.605 -12.875 1.00 84.06 94 SER A CA 1
ATOM 714 C C . SER A 1 94 ? -6.172 5.004 -12.333 1.00 84.06 94 SER A C 1
ATOM 716 O O . SER A 1 94 ? -6.926 4.415 -13.10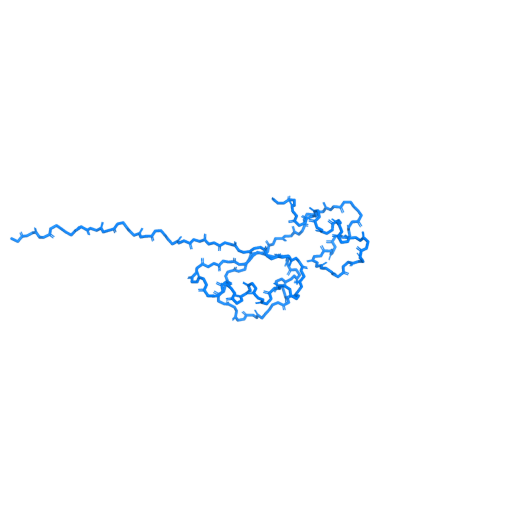4 1.00 84.06 94 SER A O 1
ATOM 718 N N . TYR A 1 95 ? -6.431 5.127 -11.025 1.00 73.62 95 TYR A N 1
ATOM 719 C CA . TYR A 1 95 ? -7.654 4.662 -10.351 1.00 73.62 95 TYR A CA 1
ATOM 720 C C . TYR A 1 95 ? -8.686 5.769 -10.144 1.00 73.62 95 TYR A C 1
ATOM 722 O O . TYR A 1 95 ? -8.273 6.942 -10.007 1.00 73.62 95 TYR A O 1
#